Protein 5LYP (pdb70)

Structure (mmCIF, N/CA/C/O backbone):
data_5LYP
#
_entry.id   5LYP
#
_cell.length_a   36.861
_cell.length_b   50.760
_cell.length_c   67.116
_cell.angle_alpha   90.000
_cell.angle_beta   90.000
_cell.angle_gamma   90.000
#
_symmetry.space_group_name_H-M   'P 21 21 21'
#
loop_
_entity.id
_entity.type
_entity.pdbx_description
1 polymer 'Small glutamine-rich tetratricopeptide repeat-containing protein 2'
2 non-polymer 'BORATE ION'
3 water water
#
loop_
_atom_site.group_PDB
_atom_site.id
_atom_site.type_symbol
_atom_site.label_atom_id
_atom_site.label_alt_id
_atom_site.label_comp_id
_atom_site.label_asym_id
_atom_site.label_entity_id
_atom_site.label_seq_id
_atom_site.pdbx_PDB_ins_code
_atom_site.Cartn_x
_atom_site.Cartn_y
_atom_site.Cartn_z
_atom_site.occupancy
_atom_site.B_iso_or_equiv
_atom_site.auth_seq_id
_atom_site.auth_comp_id
_atom_site.auth_asym_id
_atom_site.auth_atom_id
_atom_site.pdbx_PDB_model_num
ATOM 1 N N . MET A 1 3 ? -35.684 21.078 -19.075 1.00 31.76 92 MET A N 1
ATOM 2 C CA . MET A 1 3 ? -35.497 20.188 -17.931 1.00 28.08 92 MET A CA 1
ATOM 3 C C . MET A 1 3 ? -36.175 20.759 -16.690 1.00 23.31 92 MET A C 1
ATOM 4 O O . MET A 1 3 ? -35.513 21.123 -15.715 1.00 22.20 92 MET A O 1
ATOM 6 N N . GLU A 1 4 ? -37.508 20.824 -16.735 1.00 20.50 93 GLU A N 1
ATOM 7 C CA . GLU A 1 4 ? -38.263 21.404 -15.630 1.00 22.78 93 GLU A CA 1
ATOM 8 C C . GLU A 1 4 ? -38.222 20.514 -14.395 1.00 22.42 93 GLU A C 1
ATOM 9 O O . GLU A 1 4 ? -38.045 21.007 -13.273 1.00 22.26 93 GLU A O 1
ATOM 11 N N . ASP A 1 5 ? -38.394 19.202 -14.578 1.00 21.94 94 ASP A N 1
ATOM 12 C CA . ASP A 1 5 ? -38.460 18.301 -13.433 1.00 19.90 94 ASP A CA 1
ATOM 13 C C . ASP A 1 5 ? -37.163 18.318 -12.632 1.00 19.87 94 ASP A C 1
ATOM 14 O O . ASP A 1 5 ? -37.189 18.266 -11.396 1.00 26.94 94 ASP A O 1
ATOM 16 N N . ASP A 1 6 ? -36.016 18.389 -13.304 1.00 15.33 95 ASP A N 1
ATOM 17 C CA . ASP A 1 6 ? -34.744 18.369 -12.591 1.00 15.08 95 ASP A CA 1
ATOM 18 C C . ASP A 1 6 ? -34.077 19.738 -12.551 1.00 10.61 95 ASP A C 1
ATOM 19 O O . ASP A 1 6 ? -32.859 19.834 -12.388 1.00 11.02 95 ASP A O 1
ATOM 24 N N . ALA A 1 7 ? -34.870 20.808 -12.658 1.00 13.64 96 ALA A N 1
ATOM 25 C CA . ALA A 1 7 ? -34.312 22.155 -12.588 1.00 11.70 96 ALA A CA 1
ATOM 26 C C . ALA A 1 7 ? -33.561 22.377 -11.282 1.00 9.51 96 ALA A C 1
ATOM 27 O O . ALA A 1 7 ? -32.444 22.911 -11.275 1.00 8.37 96 ALA A O 1
ATOM 29 N N . GLU A 1 8 ? -34.163 21.989 -10.155 1.00 10.33 97 GLU A N 1
ATOM 30 C CA . GLU A 1 8 ? -33.472 22.166 -8.883 1.00 10.19 97 GLU A CA 1
ATOM 31 C C . GLU A 1 8 ? -32.256 21.247 -8.785 1.00 9.16 97 GLU A C 1
ATOM 32 O O . GLU A 1 8 ? -31.176 21.682 -8.357 1.00 9.11 97 GLU A O 1
ATOM 38 N N . THR A 1 9 ? -32.409 19.983 -9.193 1.00 8.27 98 THR A N 1
ATOM 39 C CA . THR A 1 9 ? -31.323 19.014 -9.102 1.00 7.76 98 THR A CA 1
ATOM 40 C C . THR A 1 9 ? -30.111 19.475 -9.902 1.00 9.94 98 THR A C 1
ATOM 41 O O . THR A 1 9 ? -28.981 19.502 -9.391 1.00 8.34 98 THR A O 1
ATOM 45 N N . LYS A 1 10 ? -30.330 19.860 -11.162 1.00 10.25 99 LYS A N 1
ATOM 46 C CA . LYS A 1 10 ? -29.207 20.229 -12.018 1.00 9.41 99 LYS A CA 1
ATOM 47 C C . LYS A 1 10 ? -28.538 21.502 -11.528 1.00 11.05 99 LYS A C 1
ATOM 48 O O . LYS A 1 10 ? -27.307 21.599 -11.534 1.00 9.64 99 LYS A O 1
ATOM 50 N N . ALA A 1 11 ? -29.327 22.491 -11.109 1.00 8.24 100 ALA A N 1
ATOM 51 C CA . ALA A 1 11 ? -28.734 23.717 -10.587 1.00 10.58 100 ALA A CA 1
ATOM 52 C C . ALA A 1 11 ? -27.866 23.420 -9.375 1.00 9.94 100 ALA A C 1
ATOM 53 O O . ALA A 1 11 ? -26.761 23.959 -9.246 1.00 8.92 100 ALA A O 1
ATOM 55 N N . LYS A 1 12 ? -28.335 22.533 -8.493 1.00 7.08 101 LYS A N 1
ATOM 56 C CA . LYS A 1 12 ? -27.581 22.214 -7.287 1.00 5.68 101 LYS A CA 1
ATOM 57 C C . LYS A 1 12 ? -26.295 21.468 -7.626 1.00 5.64 101 LYS A C 1
ATOM 58 O O . LYS A 1 12 ? -25.226 21.783 -7.091 1.00 7.84 101 LYS A O 1
ATOM 64 N N . ALA A 1 13 ? -26.383 20.466 -8.509 1.00 6.60 102 ALA A N 1
ATOM 65 C CA . ALA A 1 13 ? -25.194 19.707 -8.888 1.00 7.37 102 ALA A CA 1
ATOM 66 C C . ALA A 1 13 ? -24.142 20.608 -9.517 1.00 5.87 102 ALA A C 1
ATOM 67 O O . ALA A 1 13 ? -22.950 20.497 -9.211 1.00 8.62 102 ALA A O 1
ATOM 69 N N . GLU A 1 14 ? -24.569 21.528 -10.382 1.00 5.61 103 GLU A N 1
ATOM 70 C CA . GLU A 1 14 ? -23.617 22.442 -10.991 1.00 9.37 103 GLU A CA 1
ATOM 71 C C . GLU A 1 14 ? -23.073 23.445 -9.983 1.00 6.18 103 GLU A C 1
ATOM 72 O O . GLU A 1 14 ? -21.907 23.839 -10.084 1.00 7.13 103 GLU A O 1
ATOM 78 N N . ASP A 1 15 ? -23.883 23.863 -9.002 1.00 6.11 104 ASP A N 1
ATOM 79 C CA . ASP A 1 15 ? -23.364 24.720 -7.944 1.00 8.57 104 ASP A CA 1
ATOM 80 C C . ASP A 1 15 ? -22.281 23.997 -7.151 1.00 6.05 104 ASP A C 1
ATOM 81 O O . ASP A 1 15 ? -21.205 24.555 -6.894 1.00 6.51 104 ASP A O 1
ATOM 86 N N . LEU A 1 16 ? -22.555 22.748 -6.754 1.00 6.68 105 LEU A N 1
ATOM 87 C CA . LEU A 1 16 ? -21.563 21.947 -6.039 1.00 5.42 105 LEU A CA 1
ATOM 88 C C . LEU A 1 16 ? -20.302 21.754 -6.874 1.00 4.90 105 LEU A C 1
ATOM 89 O O . LEU A 1 16 ? -19.183 21.860 -6.357 1.00 6.30 105 LEU A O 1
ATOM 94 N N . LYS A 1 17 ? -20.462 21.453 -8.164 1.00 5.49 106 LYS A N 1
ATOM 95 C CA . LYS A 1 17 ? -19.316 21.348 -9.064 1.00 5.34 106 LYS A CA 1
ATOM 96 C C . LYS A 1 17 ? -18.465 22.614 -9.031 1.00 5.61 106 LYS A C 1
ATOM 97 O O . LYS A 1 17 ? -17.236 22.550 -8.885 1.00 5.09 106 LYS A O 1
ATOM 103 N N . MET A 1 18 ? -19.108 23.777 -9.184 1.00 7.62 107 MET A N 1
ATOM 104 C CA . MET A 1 18 ? -18.382 25.048 -9.174 1.00 3.65 107 MET A CA 1
ATOM 105 C C . MET A 1 18 ? -17.699 25.284 -7.829 1.00 4.24 107 MET A C 1
ATOM 106 O O . MET A 1 18 ? -16.550 25.732 -7.779 1.00 5.58 107 MET A O 1
ATOM 111 N N . GLN A 1 19 ? -18.369 24.942 -6.729 1.00 5.16 108 GLN A N 1
ATOM 112 C CA . GLN A 1 19 ? -17.722 25.029 -5.422 1.00 6.70 108 GLN A CA 1
ATOM 113 C C . GLN A 1 19 ? -16.495 24.127 -5.355 1.00 7.13 108 GLN A C 1
ATOM 114 O O . GLN A 1 19 ? -15.449 24.521 -4.825 1.00 5.89 108 GLN A O 1
ATOM 120 N N . GLY A 1 20 ? -16.591 22.917 -5.903 1.00 6.69 109 GLY A N 1
ATOM 121 C CA . GLY A 1 20 ? -15.428 22.043 -5.912 1.00 6.27 109 GLY A CA 1
ATOM 122 C C . GLY A 1 20 ? -14.310 22.572 -6.789 1.00 5.44 109 GLY A C 1
ATOM 123 O O . GLY A 1 20 ? -13.125 22.414 -6.468 1.00 5.15 109 GLY A O 1
ATOM 124 N N . ASN A 1 21 ? -14.664 23.184 -7.918 1.00 3.92 110 ASN A N 1
ATOM 125 C CA . ASN A 1 21 ? -13.638 23.745 -8.794 1.00 6.72 110 ASN A CA 1
ATOM 126 C C . ASN A 1 21 ? -12.911 24.909 -8.123 1.00 6.75 110 ASN A C 1
ATOM 127 O O . ASN A 1 21 ? -11.696 25.060 -8.300 1.00 5.20 110 ASN A O 1
ATOM 132 N N . LYS A 1 22 ? -13.630 25.743 -7.360 1.00 6.52 111 LYS A N 1
ATOM 133 C CA . LYS A 1 22 ? -12.950 26.810 -6.623 1.00 5.66 111 LYS A CA 1
ATOM 134 C C . LYS A 1 22 ? -12.001 26.230 -5.582 1.00 6.36 111 LYS A C 1
ATOM 135 O O . LYS A 1 22 ? -10.877 26.731 -5.395 1.00 6.49 111 LYS A O 1
ATOM 141 N N . ALA A 1 23 ? -12.436 25.174 -4.888 1.00 7.53 112 ALA A N 1
ATOM 142 C CA . ALA A 1 23 ? -11.562 24.507 -3.923 1.00 5.82 112 ALA A CA 1
ATOM 143 C C . ALA A 1 23 ? -10.324 23.948 -4.612 1.00 7.48 112 ALA A C 1
ATOM 144 O O . ALA A 1 23 ? -9.197 24.117 -4.132 1.00 6.98 112 ALA A O 1
ATOM 146 N N . MET A 1 24 ? -10.521 23.278 -5.749 1.00 5.16 113 MET A N 1
ATOM 147 C CA . MET A 1 24 ? -9.402 22.743 -6.521 1.00 6.68 113 MET A CA 1
ATOM 148 C C . MET A 1 24 ? -8.408 23.842 -6.895 1.00 7.08 113 MET A C 1
ATOM 149 O O . MET A 1 24 ? -7.188 23.662 -6.779 1.00 6.98 113 MET A O 1
ATOM 154 N N . ALA A 1 25 ? -8.915 24.988 -7.361 1.00 7.09 114 ALA A N 1
ATOM 155 C CA . ALA A 1 25 ? -8.040 26.109 -7.701 1.00 6.81 114 ALA A CA 1
ATOM 156 C C . ALA A 1 25 ? -7.227 26.576 -6.504 1.00 11.02 114 ALA A C 1
ATOM 157 O O . ALA A 1 25 ? -6.113 27.089 -6.671 1.00 13.23 114 ALA A O 1
ATOM 159 N N . ASN A 1 26 ? -7.7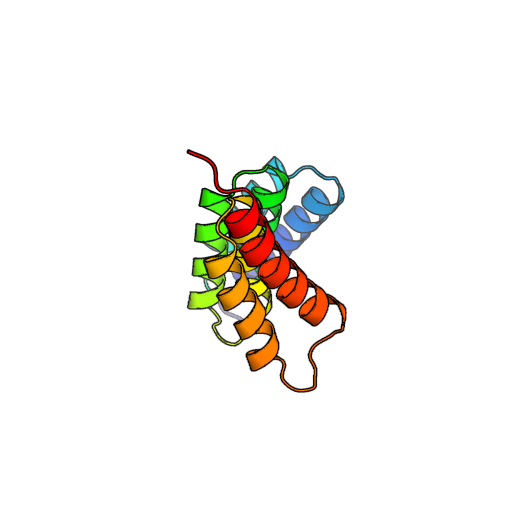81 26.447 -5.301 1.00 8.27 115 ASN A N 1
ATOM 160 C CA . ASN A 1 26 ? -7.110 26.839 -4.071 1.00 8.63 115 ASN A CA 1
ATOM 161 C C . ASN A 1 26 ? -6.301 25.700 -3.457 1.00 11.30 115 ASN A C 1
ATOM 162 O O . ASN A 1 26 ? -5.781 25.853 -2.346 1.00 9.70 115 ASN A O 1
ATOM 167 N N . LYS A 1 27 ? -6.176 24.572 -4.155 1.00 8.46 116 LYS A N 1
ATOM 168 C CA . LYS A 1 27 ? -5.415 23.417 -3.681 1.00 9.24 116 LYS A CA 1
ATOM 169 C C . LYS A 1 27 ? -6.024 22.814 -2.423 1.00 10.27 116 LYS A C 1
ATOM 170 O O . LYS A 1 27 ? -5.345 22.115 -1.664 1.00 11.88 116 LYS A O 1
ATOM 176 N N . ASP A 1 28 ? -7.311 23.074 -2.205 1.00 7.93 117 ASP A N 1
ATOM 177 C CA . ASP A 1 28 ? -8.068 22.459 -1.119 1.00 7.35 117 ASP A CA 1
ATOM 178 C C . ASP A 1 28 ? -8.728 21.202 -1.680 1.00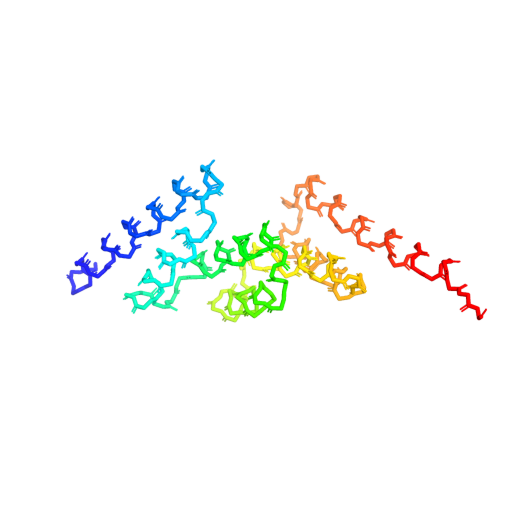 9.11 117 ASP A C 1
ATOM 179 O O . ASP A 1 28 ? -9.940 21.124 -1.904 1.00 10.02 117 ASP A O 1
ATOM 184 N N . TYR A 1 29 ? -7.872 20.215 -1.939 1.00 9.99 118 TYR A N 1
ATOM 185 C CA . TYR A 1 29 ? -8.297 19.023 -2.658 1.00 8.24 118 TYR A CA 1
ATOM 186 C C . TYR A 1 29 ? -9.275 18.188 -1.844 1.00 8.62 118 TYR A C 1
ATOM 187 O O . TYR A 1 29 ? -10.178 17.572 -2.415 1.00 9.11 118 TYR A O 1
ATOM 196 N N . GLU A 1 30 ? -9.128 18.171 -0.519 1.00 10.21 119 GLU A N 1
ATOM 197 C CA . GLU A 1 30 ? -10.091 17.481 0.328 1.00 12.55 119 GLU A CA 1
ATOM 198 C C . GLU A 1 30 ? -11.493 18.048 0.134 1.00 10.50 119 GLU A C 1
ATOM 199 O O . GLU A 1 30 ? -12.459 17.301 -0.070 1.00 11.27 119 GLU A O 1
ATOM 205 N N . LEU A 1 31 ? -11.623 19.374 0.180 1.00 11.82 120 LEU A N 1
ATOM 206 C CA . LEU A 1 31 ? -12.930 19.996 -0.016 1.00 10.37 120 LEU A CA 1
ATOM 207 C C . LEU A 1 31 ? -13.448 19.756 -1.427 1.00 6.92 120 LEU A C 1
ATOM 208 O O . LEU A 1 31 ? -14.628 19.436 -1.614 1.00 7.49 120 LEU A O 1
ATOM 213 N N . ALA A 1 32 ? -12.579 19.881 -2.432 1.00 8.07 121 ALA A N 1
ATOM 214 C CA . ALA A 1 32 ? -13.002 19.604 -3.804 1.00 7.65 121 ALA A CA 1
ATOM 215 C C . ALA A 1 32 ? -13.603 18.210 -3.921 1.00 7.54 121 ALA A C 1
ATOM 216 O O . ALA A 1 32 ? -14.671 18.028 -4.519 1.00 6.46 121 ALA A O 1
ATOM 218 N N . ILE A 1 33 ? -12.933 17.214 -3.333 1.00 7.52 122 ILE A N 1
ATOM 219 C CA . ILE A 1 33 ? -13.418 15.839 -3.396 1.00 4.64 122 ILE A CA 1
ATOM 220 C C . ILE A 1 33 ? -14.807 15.732 -2.783 1.00 6.31 122 ILE A C 1
ATOM 221 O O . ILE A 1 33 ? -15.706 15.088 -3.342 1.00 6.76 122 ILE A O 1
ATOM 226 N N . ASN A 1 34 ? -15.018 16.383 -1.641 1.00 7.89 123 ASN A N 1
ATOM 227 C CA . ASN A 1 34 ? -16.321 16.280 -0.996 1.00 7.86 123 ASN A CA 1
ATOM 228 C C . ASN A 1 34 ? -17.401 16.959 -1.829 1.00 6.91 123 ASN A C 1
ATOM 229 O O . ASN A 1 34 ? -18.510 16.428 -1.971 1.00 6.19 123 ASN A O 1
ATOM 234 N N . LYS A 1 35 ? -17.087 18.115 -2.425 1.00 6.77 124 LYS A N 1
ATOM 235 C CA . LYS A 1 35 ? -18.071 18.805 -3.259 1.00 8.09 124 LYS A CA 1
ATOM 236 C C . LYS A 1 35 ? -18.405 18.002 -4.516 1.00 5.85 124 LYS A C 1
ATOM 237 O O . LYS A 1 35 ? -19.575 17.868 -4.887 1.00 5.91 124 LYS A O 1
ATOM 243 N N . TYR A 1 36 ? -17.385 17.475 -5.201 1.00 5.74 125 TYR A N 1
ATOM 244 C CA . TYR A 1 36 ? -17.643 16.643 -6.374 1.00 5.53 125 TYR A CA 1
ATOM 245 C C . TYR A 1 36 ? -18.443 15.399 -6.004 1.00 4.99 125 TYR A C 1
ATOM 246 O O . TYR A 1 36 ? -19.282 14.928 -6.787 1.00 5.26 125 TYR A O 1
ATOM 255 N N . THR A 1 37 ? -18.173 14.826 -4.827 1.00 5.53 126 THR A N 1
ATOM 256 C CA . THR A 1 37 ? -18.914 13.644 -4.403 1.00 6.52 126 THR A CA 1
ATOM 257 C C . THR A 1 37 ? -20.387 13.977 -4.207 1.00 6.69 126 THR A C 1
ATOM 258 O O . THR A 1 37 ? -21.270 13.234 -4.658 1.00 5.53 126 THR A O 1
ATOM 262 N N . GLU A 1 38 ? -20.675 15.112 -3.572 1.00 6.71 127 GLU A N 1
ATOM 263 C CA . GLU A 1 38 ? -22.068 15.511 -3.415 1.00 5.95 127 GLU A CA 1
ATOM 264 C C . GLU A 1 38 ? -22.711 15.802 -4.769 1.00 6.56 127 GLU A C 1
ATOM 265 O O . GLU A 1 38 ? -23.877 15.446 -5.002 1.00 7.01 127 GLU A O 1
ATOM 271 N N . ALA A 1 39 ? -21.972 16.459 -5.671 1.00 5.74 128 ALA A N 1
ATOM 272 C CA . ALA A 1 39 ? -22.485 16.720 -7.014 1.00 5.19 128 ALA A CA 1
ATOM 273 C C . ALA A 1 39 ? -22.870 15.425 -7.721 1.00 7.62 128 ALA A C 1
ATOM 274 O O . ALA A 1 39 ? -23.916 15.354 -8.377 1.00 6.88 128 ALA A O 1
ATOM 276 N N . ILE A 1 40 ? -22.041 14.388 -7.592 1.00 7.66 129 ILE A N 1
ATOM 277 C CA . ILE A 1 40 ? -22.328 13.109 -8.230 1.00 6.73 129 ILE A CA 1
ATOM 278 C C . ILE A 1 40 ? -23.584 12.489 -7.639 1.00 8.56 129 ILE A C 1
ATOM 279 O O . ILE A 1 40 ? -24.415 11.933 -8.366 1.00 11.89 129 ILE A O 1
ATOM 284 N N . LYS A 1 41 ? -23.740 12.565 -6.316 1.00 5.65 130 LYS A N 1
ATOM 285 C CA . LYS A 1 41 ? -24.958 12.051 -5.694 1.00 7.46 130 LYS A CA 1
ATOM 286 C C . LYS A 1 41 ? -26.191 12.750 -6.244 1.00 9.04 130 LYS A C 1
ATOM 287 O O . LYS A 1 41 ? -27.226 12.112 -6.489 1.00 9.56 130 LYS A O 1
ATOM 293 N N . VAL A 1 42 ? -26.108 14.067 -6.430 1.00 7.83 131 VAL A N 1
ATOM 294 C CA . VAL A 1 42 ? -27.265 14.812 -6.922 1.00 7.23 131 VAL A CA 1
ATOM 295 C C . VAL A 1 42 ? -27.532 14.487 -8.385 1.00 7.50 131 VAL A C 1
ATOM 296 O O . VAL A 1 42 ? -28.688 14.341 -8.804 1.00 9.32 131 VAL A O 1
ATOM 300 N N . LEU A 1 43 ? -26.471 14.322 -9.174 1.00 6.53 132 LEU A N 1
ATOM 301 C CA . LEU A 1 43 ? -26.585 14.121 -10.617 1.00 6.79 132 LEU A CA 1
ATOM 302 C C . LEU A 1 43 ? -25.452 13.208 -11.026 1.00 9.60 132 LEU A C 1
ATOM 303 O O . LEU A 1 43 ? -24.327 13.659 -11.281 1.00 8.39 132 LEU A O 1
ATOM 308 N N . PRO A 1 44 ? -25.702 11.903 -11.080 1.00 7.16 133 PRO A N 1
ATOM 309 C CA . PRO A 1 44 ? -24.625 10.922 -11.277 1.00 9.80 133 PRO A CA 1
ATOM 310 C C . PRO A 1 44 ? -24.341 10.559 -12.726 1.00 7.59 133 PRO A C 1
ATOM 311 O O . PRO A 1 44 ? -23.602 9.597 -12.964 1.00 10.95 133 PRO A O 1
ATOM 315 N N . THR A 1 45 ? -24.895 11.296 -13.684 1.00 7.83 134 THR A N 1
ATOM 316 C CA . THR A 1 45 ? -24.776 10.966 -15.097 1.00 6.49 134 THR A CA 1
ATOM 317 C C . THR A 1 45 ? -23.839 11.904 -15.840 1.00 7.83 134 THR A C 1
ATOM 318 O O . THR A 1 45 ? -23.807 11.872 -17.078 1.00 10.69 134 THR A O 1
ATOM 322 N N . ASN A 1 46 ? -23.074 12.725 -15.119 1.00 6.97 135 ASN A N 1
ATOM 323 C CA . ASN A 1 46 ? -22.185 13.729 -15.705 1.00 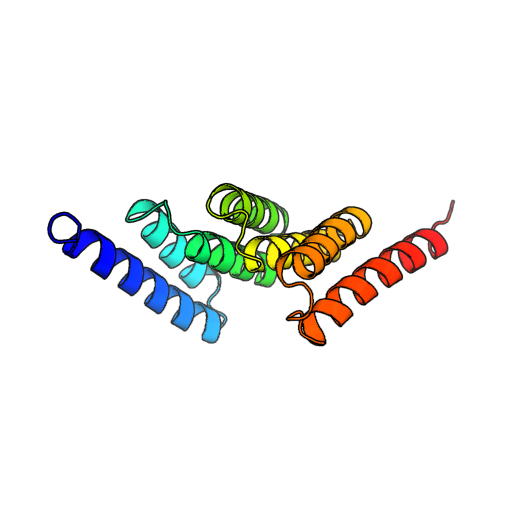8.15 135 ASN A CA 1
ATOM 324 C C . ASN A 1 46 ? -20.735 13.302 -15.491 1.00 6.46 135 ASN A C 1
ATOM 325 O O . ASN A 1 46 ? -20.209 13.391 -14.375 1.00 7.54 135 ASN A O 1
ATOM 330 N N . ALA A 1 47 ? -20.079 12.880 -16.571 1.00 5.61 136 ALA A N 1
ATOM 331 C CA . ALA A 1 47 ? -18.719 12.359 -16.454 1.00 5.80 136 ALA A CA 1
ATOM 332 C C . ALA A 1 47 ? -17.739 13.411 -15.962 1.00 5.41 136 ALA A C 1
ATOM 333 O O . ALA A 1 47 ? -16.708 13.061 -15.371 1.00 5.44 136 ALA A O 1
ATOM 335 N N . ILE A 1 48 ? -18.024 14.694 -16.205 1.00 5.04 137 ILE A N 1
ATOM 336 C CA . ILE A 1 48 ? -17.097 15.742 -15.793 1.00 5.97 137 ILE A CA 1
ATOM 337 C C . ILE A 1 48 ? -16.847 15.677 -14.290 1.00 5.34 137 ILE A C 1
ATOM 338 O O . ILE A 1 48 ? -15.715 15.864 -13.832 1.00 5.61 137 ILE A O 1
ATOM 343 N N . TYR A 1 49 ? -17.885 15.397 -13.498 1.00 5.92 138 TYR A N 1
ATOM 344 C CA . TYR A 1 49 ? -17.695 15.403 -12.048 1.00 4.24 138 TYR A CA 1
ATOM 345 C C . TYR A 1 49 ? -16.698 14.329 -11.633 1.00 5.68 138 TYR A C 1
ATOM 346 O O . TYR A 1 49 ? -15.881 14.543 -10.728 1.00 5.03 138 TYR A O 1
ATOM 355 N N . TYR A 1 50 ? -16.761 13.163 -12.278 1.00 5.11 139 TYR A N 1
ATOM 356 C CA . TYR A 1 50 ? -15.837 12.090 -11.950 1.00 5.37 139 TYR A CA 1
ATOM 357 C C . TYR A 1 50 ? -14.430 12.413 -12.423 1.00 4.93 139 TYR A C 1
ATOM 358 O O . TYR A 1 50 ? -13.454 12.099 -11.730 1.00 5.42 139 TYR A O 1
ATOM 367 N N . ALA A 1 51 ? -14.305 13.000 -13.614 1.00 5.46 140 ALA A N 1
ATOM 368 C CA . ALA A 1 51 ? -12.986 13.393 -14.094 1.00 3.68 140 ALA A CA 1
ATOM 369 C C . ALA A 1 51 ? -12.369 14.445 -13.180 1.00 5.81 140 ALA A C 1
ATOM 370 O O . ALA A 1 51 ? -11.171 14.394 -12.882 1.00 6.08 140 ALA A O 1
ATOM 372 N N . ASN A 1 52 ? -13.182 15.399 -12.706 1.00 5.00 141 ASN A N 1
ATOM 373 C CA . ASN A 1 52 ? -12.677 16.391 -11.763 1.00 4.96 141 ASN A CA 1
ATOM 374 C C . ASN A 1 52 ? -12.246 15.732 -10.459 1.00 6.38 141 ASN A C 1
ATOM 375 O O . ASN A 1 52 ? -11.200 16.075 -9.893 1.00 4.85 141 ASN A O 1
ATOM 380 N N . ARG A 1 53 ? -13.052 14.799 -9.950 1.00 4.98 142 ARG A N 1
ATOM 381 C CA . ARG A 1 53 ? -12.678 14.145 -8.699 1.00 5.60 142 ARG A CA 1
ATOM 382 C C . ARG A 1 53 ? -11.419 13.296 -8.876 1.00 6.66 142 ARG A C 1
ATOM 383 O O . ARG A 1 53 ? -10.570 13.250 -7.978 1.00 5.13 142 ARG A O 1
ATOM 391 N N . ALA A 1 54 ? -11.267 12.637 -10.031 1.00 3.69 143 ALA A N 1
ATOM 392 C CA . ALA A 1 54 ? -10.016 11.929 -10.314 1.00 3.87 143 ALA A CA 1
ATOM 393 C C . ALA A 1 54 ? -8.817 12.869 -10.226 1.00 5.45 143 ALA A C 1
ATOM 394 O O . ALA A 1 54 ? -7.794 12.521 -9.626 1.00 5.81 143 ALA A O 1
ATOM 396 N N . ALA A 1 55 ? -8.932 14.074 -10.794 1.00 4.87 144 ALA A N 1
ATOM 397 C CA . ALA A 1 55 ? -7.831 15.035 -10.738 1.00 3.64 144 ALA A CA 1
ATOM 398 C C . ALA A 1 55 ? -7.487 15.411 -9.302 1.00 4.72 144 ALA A C 1
ATOM 399 O O . ALA A 1 55 ? -6.305 15.510 -8.944 1.00 5.96 144 ALA A O 1
ATOM 401 N N . ALA A 1 56 ? -8.502 15.649 -8.467 1.00 5.43 145 ALA A N 1
ATOM 402 C CA . ALA A 1 56 ? -8.251 15.993 -7.070 1.00 4.80 145 ALA A CA 1
ATOM 403 C C . ALA A 1 56 ? -7.578 14.847 -6.320 1.00 5.17 145 ALA A C 1
ATOM 404 O O . ALA A 1 56 ? -6.640 15.065 -5.544 1.00 6.97 145 ALA A O 1
ATOM 406 N N . HIS A 1 57 ? -8.050 13.618 -6.524 1.00 6.08 146 HIS A N 1
ATOM 407 C CA . HIS A 1 57 ? -7.368 12.477 -5.924 1.00 4.65 146 HIS A CA 1
ATOM 408 C C . HIS A 1 57 ? -5.917 12.402 -6.379 1.00 6.57 146 HIS A C 1
ATOM 409 O O . HIS A 1 57 ? -5.018 12.169 -5.564 1.00 6.86 146 HIS A O 1
ATOM 416 N N . SER A 1 58 ? -5.662 12.626 -7.669 1.00 4.65 147 SER A N 1
ATOM 417 C CA . SER A 1 58 ? -4.285 12.526 -8.148 1.00 5.74 147 SER A CA 1
ATOM 418 C C . SER A 1 58 ? -3.409 13.612 -7.541 1.00 5.66 147 SER A C 1
ATOM 419 O O . SER A 1 58 ? -2.222 13.374 -7.264 1.00 7.59 147 SER A O 1
ATOM 422 N N . SER A 1 59 ? -3.966 14.811 -7.331 1.00 6.49 148 SER A N 1
ATOM 423 C CA . SER A 1 59 ? -3.184 15.876 -6.715 1.00 7.48 148 SER A CA 1
ATOM 424 C C . SER A 1 59 ? -2.787 15.525 -5.291 1.00 7.75 148 SER A C 1
ATOM 425 O O . SER A 1 59 ? -1.778 16.041 -4.789 1.00 8.77 148 SER A O 1
ATOM 428 N N . LEU A 1 60 ? -3.564 14.666 -4.626 1.00 7.38 149 LEU A N 1
ATOM 429 C CA . LEU A 1 60 ? -3.234 14.137 -3.305 1.00 6.72 149 LEU A CA 1
ATOM 430 C C . LEU A 1 60 ? -2.455 12.830 -3.365 1.00 8.10 149 LEU A C 1
ATOM 431 O O . LEU A 1 60 ? -2.273 12.188 -2.323 1.00 10.63 149 LEU A O 1
ATOM 436 N N . LYS A 1 61 ? -2.002 12.422 -4.553 1.00 9.45 150 LYS A N 1
ATOM 437 C CA . LYS A 1 61 ? -1.309 11.145 -4.754 1.00 6.35 150 LYS A CA 1
ATOM 438 C C . LYS A 1 61 ? -2.143 9.969 -4.251 1.00 8.23 150 LYS A C 1
ATOM 439 O O . LYS A 1 61 ? -1.610 8.957 -3.785 1.00 10.31 150 LYS A O 1
ATOM 445 N N . GLU A 1 62 ? -3.464 10.102 -4.359 1.00 5.96 151 GLU A N 1
ATOM 446 C CA . GLU A 1 62 ? -4.405 9.014 -4.093 1.00 7.98 151 GLU A CA 1
ATOM 447 C C . GLU A 1 62 ? -4.791 8.371 -5.421 1.00 7.07 151 GLU A C 1
ATOM 448 O O . GLU A 1 62 ? -5.908 8.516 -5.927 1.00 7.71 151 GLU A O 1
ATOM 454 N N . TYR A 1 63 ? -3.828 7.648 -5.996 1.00 8.97 152 TYR A N 1
ATOM 455 C CA . TYR A 1 63 ? -3.968 7.267 -7.397 1.00 7.64 152 TYR A CA 1
ATOM 456 C C . TYR A 1 63 ? -4.932 6.103 -7.609 1.00 7.70 152 TYR A C 1
ATOM 457 O O . TYR A 1 63 ? -5.518 6.005 -8.690 1.00 7.31 152 TYR A O 1
ATOM 466 N N . ASP A 1 64 ? -5.083 5.195 -6.633 1.00 8.52 153 ASP A N 1
ATOM 467 C CA . ASP A 1 64 ? -6.072 4.129 -6.784 1.00 9.72 153 ASP A CA 1
ATOM 468 C C . ASP A 1 64 ? -7.468 4.714 -6.896 1.00 7.55 153 ASP A C 1
ATOM 469 O O . ASP A 1 64 ? -8.275 4.272 -7.722 1.00 7.65 153 ASP A O 1
ATOM 474 N N . GLN A 1 65 ? -7.763 5.728 -6.083 1.00 7.56 154 GLN A N 1
ATOM 475 C CA . GLN A 1 65 ? -9.067 6.376 -6.165 1.00 5.67 154 GLN A CA 1
ATOM 476 C C . GLN A 1 65 ? -9.205 7.180 -7.445 1.00 6.32 154 GLN A C 1
ATOM 477 O O . GLN A 1 65 ? -10.294 7.244 -8.029 1.00 6.79 154 GLN A O 1
ATOM 483 N N . ALA A 1 66 ? -8.115 7.800 -7.898 1.00 6.01 155 ALA A N 1
ATOM 484 C CA . ALA A 1 66 ? -8.153 8.530 -9.158 1.00 5.31 155 ALA A CA 1
ATOM 485 C C . ALA A 1 66 ? -8.447 7.597 -10.317 1.00 4.65 155 ALA A C 1
ATOM 486 O O . ALA A 1 66 ? -9.221 7.939 -11.218 1.00 6.35 155 ALA A O 1
ATOM 488 N N . VAL A 1 67 ? -7.838 6.406 -10.313 1.00 6.53 156 VAL A N 1
ATOM 489 C CA . VAL A 1 67 ? -8.101 5.439 -11.374 1.00 4.07 156 VAL A CA 1
ATOM 490 C C . VAL A 1 67 ? -9.571 5.042 -11.384 1.00 6.81 156 VAL A C 1
ATOM 491 O O . VAL A 1 67 ? -10.200 4.966 -12.447 1.00 5.75 156 VAL A O 1
ATOM 495 N N . LYS A 1 68 ? -10.140 4.784 -10.203 1.00 5.37 157 LYS A N 1
ATOM 496 C CA . LYS A 1 68 ? -11.548 4.405 -10.130 1.00 6.54 157 LYS A CA 1
ATOM 497 C C . LYS A 1 68 ? -12.443 5.506 -10.684 1.00 5.04 157 LYS A C 1
ATOM 498 O O . LYS A 1 68 ? -13.364 5.236 -11.462 1.00 6.15 157 LYS A O 1
ATOM 504 N N . ASP A 1 69 ? -12.180 6.757 -10.308 1.00 5.19 158 ASP A N 1
ATOM 505 C CA . ASP A 1 69 ? -13.016 7.850 -10.793 1.00 4.34 158 ASP A CA 1
ATOM 506 C C . ASP A 1 69 ? -12.854 8.058 -12.296 1.00 5.02 158 ASP A C 1
ATOM 507 O O . ASP A 1 69 ? -13.828 8.367 -12.992 1.00 4.87 158 ASP A O 1
ATOM 512 N N . ALA A 1 70 ? -11.623 7.945 -12.806 1.00 6.15 159 ALA A N 1
ATOM 513 C CA . ALA A 1 70 ? -11.410 8.070 -14.245 1.00 4.67 159 ALA A CA 1
ATOM 514 C C . ALA A 1 70 ? -12.143 6.969 -14.996 1.00 4.86 159 ALA A C 1
ATOM 515 O O . ALA A 1 70 ? -12.724 7.209 -16.062 1.00 3.97 159 ALA A O 1
ATOM 517 N N . GLU A 1 71 ? -12.080 5.740 -14.476 1.00 5.81 160 GLU A N 1
ATOM 518 C CA . GLU A 1 71 ? -12.817 4.635 -15.085 1.00 5.28 160 GLU A CA 1
ATOM 519 C C . GLU A 1 71 ? -14.320 4.887 -15.057 1.00 5.71 160 GLU A C 1
ATOM 520 O O . GLU A 1 71 ? -15.021 4.573 -16.021 1.00 6.60 160 GLU A O 1
ATOM 526 N N . SER A 1 72 ? -14.831 5.486 -13.981 1.00 5.42 161 SER A N 1
ATOM 527 C CA . SER A 1 72 ? -16.240 5.866 -13.972 1.00 4.22 161 SER A CA 1
ATOM 528 C C . SER A 1 72 ? -16.537 6.904 -15.052 1.00 5.25 161 SER A C 1
ATOM 529 O O . SER A 1 72 ? -17.538 6.793 -15.773 1.00 5.81 161 SER A O 1
ATOM 532 N N . ALA A 1 73 ? -15.683 7.932 -15.171 1.00 5.74 162 ALA A N 1
ATOM 533 C CA . ALA A 1 73 ? -15.884 8.949 -16.201 1.00 4.54 162 ALA A CA 1
ATOM 534 C C . ALA A 1 73 ? -15.910 8.326 -17.590 1.00 4.99 162 ALA A C 1
ATOM 535 O O . ALA A 1 73 ? -16.705 8.726 -18.451 1.00 5.88 162 ALA A O 1
ATOM 537 N N . ILE A 1 74 ? -15.027 7.356 -17.830 1.00 3.47 163 ILE A N 1
ATOM 538 C CA . ILE A 1 74 ? -14.975 6.702 -19.132 1.00 4.65 163 ILE A CA 1
ATOM 539 C C . ILE A 1 74 ? -16.259 5.926 -19.381 1.00 6.84 163 ILE A C 1
ATOM 540 O O . ILE A 1 74 ? -16.830 5.982 -20.476 1.00 7.03 163 ILE A O 1
ATOM 545 N N . SER A 1 75 ? -16.749 5.214 -18.360 1.00 5.38 164 SER A N 1
ATOM 546 C CA . SER A 1 75 ? -17.980 4.445 -18.516 1.00 5.94 164 SER A CA 1
ATOM 547 C C . SER A 1 75 ? -19.177 5.351 -18.767 1.00 5.52 164 SER A C 1
ATOM 548 O O . SER A 1 75 ? -20.067 5.014 -19.556 1.00 6.39 164 SER A O 1
ATOM 551 N N . ILE A 1 76 ? -19.206 6.514 -18.116 1.00 6.16 165 ILE A N 1
ATOM 552 C CA . ILE A 1 76 ? -20.366 7.390 -18.203 1.00 6.15 165 ILE A CA 1
ATOM 553 C C . ILE A 1 76 ? -20.376 8.168 -19.513 1.00 7.05 165 ILE A C 1
ATOM 554 O O . ILE A 1 76 ? -21.450 8.436 -20.066 1.00 9.31 165 ILE A O 1
ATOM 559 N N . ASP A 1 77 ? -19.207 8.527 -20.046 1.00 4.48 166 ASP A N 1
ATOM 560 C CA . ASP A 1 77 ? -19.125 9.141 -21.369 1.00 7.92 166 ASP A CA 1
ATOM 561 C C . ASP A 1 77 ? -17.863 8.685 -22.081 1.00 7.97 166 ASP A C 1
ATOM 562 O O . ASP A 1 77 ? -16.806 9.325 -21.985 1.00 7.49 166 ASP A O 1
ATOM 567 N N . PRO A 1 78 ? -17.947 7.577 -22.826 1.00 6.33 167 PRO A N 1
ATOM 568 C CA . PRO A 1 78 ? -16.766 7.015 -23.502 1.00 6.16 167 PRO A CA 1
ATOM 569 C C . PRO A 1 78 ? -16.225 7.871 -24.625 1.00 7.93 167 PRO A C 1
ATOM 570 O O . PRO A 1 78 ? -15.131 7.576 -25.129 1.00 12.73 167 PRO A O 1
ATOM 574 N N . SER A 1 79 ? -16.968 8.879 -25.057 1.00 11.55 168 SER A N 1
ATOM 575 C CA . SER A 1 79 ? -16.521 9.774 -26.112 1.00 14.35 168 SER A CA 1
ATOM 576 C C . SER A 1 79 ? -15.812 10.998 -25.553 1.00 11.86 168 SER A C 1
ATOM 577 O O . SER A 1 79 ? -15.320 11.821 -26.331 1.00 12.99 168 SER A O 1
ATOM 580 N N . TYR A 1 80 ? -15.746 11.122 -24.225 1.00 8.38 169 TYR A N 1
ATOM 581 C CA . TYR A 1 80 ? -15.178 12.287 -23.548 1.00 9.69 169 TYR A CA 1
ATOM 582 C C . TYR A 1 80 ? -13.713 12.006 -23.240 1.00 9.49 169 TYR A C 1
ATOM 583 O O . TYR A 1 80 ? -13.398 11.132 -22.427 1.00 8.11 169 TYR A O 1
ATOM 592 N N . PHE A 1 81 ? -12.814 12.752 -23.884 1.00 7.57 170 PHE A N 1
ATOM 593 C CA . PHE A 1 81 ? -11.394 12.417 -23.812 1.00 5.48 170 PHE A CA 1
ATOM 594 C C . PHE A 1 81 ? -10.842 12.561 -22.400 1.00 8.67 170 PHE A C 1
ATOM 595 O O . PHE A 1 81 ? -9.892 11.857 -22.030 1.00 10.46 170 PHE A O 1
ATOM 603 N N . ARG A 1 82 ? -11.409 13.468 -21.600 1.00 7.12 171 ARG A N 1
ATOM 604 C CA . ARG A 1 82 ? -10.757 13.830 -20.350 1.00 9.12 171 ARG A CA 1
ATOM 605 C C . ARG A 1 82 ? -10.736 12.673 -19.357 1.00 7.53 171 ARG A C 1
ATOM 606 O O . ARG A 1 82 ? -9.802 12.576 -18.552 1.00 6.12 171 ARG A O 1
ATOM 614 N N . GLY A 1 83 ? -11.742 11.789 -19.384 1.00 6.54 172 GLY A N 1
ATOM 615 C CA . GLY A 1 83 ? -11.688 10.611 -18.533 1.00 7.78 172 GLY A CA 1
ATOM 616 C C . GLY A 1 83 ? -10.448 9.775 -18.798 1.00 5.32 172 GLY A C 1
ATOM 617 O O . GLY A 1 83 ? -9.795 9.285 -17.865 1.00 5.54 172 GLY A O 1
ATOM 618 N N . TYR A 1 84 ? -10.085 9.634 -20.075 1.00 6.43 173 TYR A N 1
ATOM 619 C CA . TYR A 1 84 ? -8.885 8.887 -20.441 1.00 5.28 173 TYR A CA 1
ATOM 620 C C . TYR A 1 84 ? -7.616 9.640 -20.050 1.00 8.09 173 TYR A C 1
ATOM 621 O O . TYR A 1 84 ? -6.629 9.021 -19.639 1.00 5.85 173 TYR A O 1
ATOM 630 N N . SER A 1 85 ? -7.610 10.971 -20.181 1.00 6.61 174 SER A N 1
ATOM 631 C CA . SER A 1 85 ? -6.444 11.736 -19.741 1.00 7.83 174 SER A CA 1
ATOM 632 C C . SER A 1 85 ? -6.207 11.567 -18.247 1.00 7.77 174 SER A C 1
ATOM 633 O O . SER A 1 85 ? -5.059 11.460 -17.799 1.00 7.22 174 SER A O 1
ATOM 636 N N . ARG A 1 86 ? -7.280 11.577 -17.453 1.00 6.41 175 ARG A N 1
ATOM 637 C CA . ARG A 1 86 ? -7.131 11.395 -16.010 1.00 5.56 175 ARG A CA 1
ATOM 638 C C . ARG A 1 86 ? -6.669 9.982 -15.678 1.00 5.04 175 ARG A C 1
ATOM 639 O O . ARG A 1 86 ? -5.822 9.793 -14.797 1.00 6.19 175 ARG A O 1
ATOM 647 N N . LEU A 1 87 ? -7.215 8.981 -16.374 1.00 6.24 176 LEU A N 1
ATOM 648 C CA . LEU A 1 87 ? -6.750 7.613 -16.197 1.00 4.22 176 LEU A CA 1
ATOM 649 C C . LEU A 1 87 ? -5.269 7.503 -16.511 1.00 6.04 176 LEU A C 1
ATOM 650 O O . LEU A 1 87 ? -4.504 6.890 -15.755 1.00 6.52 176 LEU A O 1
ATOM 655 N N . GLY A 1 88 ? -4.850 8.094 -17.628 1.00 5.02 177 GLY A N 1
ATOM 656 C CA . GLY A 1 88 ? -3.454 7.992 -18.022 1.00 4.85 177 GLY A CA 1
ATOM 657 C C . GLY A 1 88 ? -2.522 8.656 -17.026 1.00 6.47 177 GLY A C 1
ATOM 658 O O . GLY A 1 88 ? -1.450 8.137 -16.720 1.00 6.49 177 GLY A O 1
ATOM 659 N N . PHE A 1 89 ? -2.926 9.802 -16.485 1.00 6.46 178 PHE A N 1
ATOM 660 C CA . PHE A 1 89 ? -2.064 10.475 -15.525 1.00 5.79 178 PHE A CA 1
ATOM 661 C C . PHE A 1 89 ? -1.899 9.640 -14.262 1.00 5.67 178 PHE A C 1
ATOM 662 O O . PHE A 1 89 ? -0.784 9.480 -13.749 1.00 7.09 178 PHE A O 1
ATOM 670 N N . ALA A 1 90 ? -3.000 9.090 -13.748 1.00 6.01 179 ALA A N 1
ATOM 671 C CA . ALA A 1 90 ? -2.909 8.285 -12.534 1.00 6.35 179 ALA A CA 1
ATOM 672 C C . ALA A 1 90 ? -2.071 7.030 -12.770 1.00 8.69 179 ALA A C 1
ATOM 673 O O . ALA A 1 90 ? -1.199 6.691 -11.961 1.00 8.78 179 ALA A O 1
ATOM 675 N N . LYS A 1 91 ? -2.315 6.327 -13.878 1.00 6.19 180 LYS A N 1
ATOM 676 C CA . LYS A 1 91 ? -1.519 5.136 -14.164 1.00 7.90 180 LYS A CA 1
ATOM 677 C C . LYS A 1 91 ? -0.041 5.490 -14.301 1.00 7.20 180 LYS A C 1
ATOM 678 O O . LYS A 1 91 ? 0.827 4.780 -13.774 1.00 10.00 180 LYS A O 1
ATOM 684 N N . TYR A 1 92 ? 0.262 6.598 -14.981 1.00 6.46 181 TYR A N 1
ATOM 685 C CA . TYR A 1 92 ? 1.650 7.024 -15.145 1.00 7.10 181 TYR A CA 1
ATOM 686 C C . TYR A 1 92 ? 2.303 7.272 -13.791 1.00 6.43 181 TYR A C 1
ATOM 687 O O . TYR A 1 92 ? 3.412 6.794 -13.521 1.00 9.17 181 TYR A O 1
ATOM 6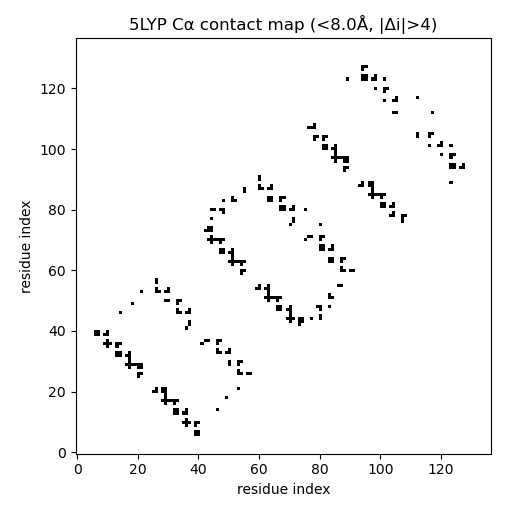96 N N . ALA A 1 93 ? 1.619 8.014 -12.923 1.00 9.32 182 ALA A N 1
ATOM 697 C CA . ALA A 1 93 ? 2.168 8.317 -11.605 1.00 9.67 182 ALA A CA 1
ATOM 698 C C . ALA A 1 93 ? 2.348 7.065 -10.753 1.00 10.90 182 ALA A C 1
ATOM 699 O O . ALA A 1 93 ? 3.228 7.034 -9.884 1.00 13.81 182 ALA A O 1
ATOM 701 N N . GLN A 1 94 ? 1.521 6.036 -10.961 1.00 10.80 183 GLN A N 1
ATOM 702 C CA . GLN A 1 94 ? 1.617 4.771 -10.240 1.00 12.06 183 GLN A CA 1
ATOM 703 C C . GLN A 1 94 ? 2.754 3.889 -10.725 1.00 14.29 183 GLN A C 1
ATOM 704 O O . GLN A 1 94 ? 2.957 2.808 -10.159 1.00 17.55 183 GLN A O 1
ATOM 710 N N . GLY A 1 95 ? 3.466 4.291 -11.769 1.00 9.95 184 GLY A N 1
ATOM 711 C CA . GLY A 1 95 ? 4.439 3.402 -12.368 1.00 10.67 184 GLY A CA 1
ATOM 712 C C . GLY A 1 95 ? 3.820 2.302 -13.193 1.00 13.16 184 GLY A C 1
ATOM 713 O O . GLY A 1 95 ? 4.352 1.193 -13.236 1.00 12.20 184 GLY A O 1
ATOM 714 N N . LYS A 1 96 ? 2.690 2.582 -13.839 1.00 9.40 185 LYS A N 1
ATOM 715 C CA . LYS A 1 96 ? 2.049 1.674 -14.786 1.00 7.66 185 LYS A CA 1
ATOM 716 C C . LYS A 1 96 ? 2.024 2.331 -16.164 1.00 9.34 185 LYS A C 1
ATOM 717 O O . LYS A 1 96 ? 0.955 2.631 -16.704 1.00 8.69 185 LYS A O 1
ATOM 723 N N . PRO A 1 97 ? 3.197 2.578 -16.757 1.00 9.87 186 PRO A N 1
ATOM 724 C CA . PRO A 1 97 ? 3.243 3.401 -17.979 1.00 6.74 186 PRO A CA 1
ATOM 725 C C . PRO A 1 97 ? 2.635 2.740 -19.202 1.00 9.28 186 PRO A C 1
ATOM 726 O O . PRO A 1 97 ? 2.193 3.446 -20.111 1.00 8.22 186 PRO A O 1
ATOM 730 N N . GLU A 1 98 ? 2.597 1.412 -19.269 1.00 8.63 187 GLU A N 1
ATOM 731 C CA . GLU A 1 98 ? 1.922 0.776 -20.396 1.00 6.67 187 GLU A CA 1
ATOM 732 C C . GLU A 1 98 ? 0.420 1.026 -20.345 1.00 8.44 187 GLU A C 1
ATOM 733 O O . GLU A 1 98 ? -0.212 1.278 -21.380 1.00 7.17 187 GLU A O 1
ATOM 739 N N . GLU A 1 99 ? -0.175 0.939 -19.154 1.00 5.29 188 GLU A N 1
ATOM 740 C CA . GLU A 1 99 ? -1.585 1.286 -19.039 1.00 6.52 188 GLU A CA 1
ATOM 741 C C . GLU A 1 99 ? -1.809 2.765 -19.335 1.00 6.84 188 GLU A C 1
ATOM 742 O O . GLU A 1 99 ? -2.815 3.131 -19.955 1.00 8.22 188 GLU A O 1
ATOM 748 N N . ALA A 1 100 ? -0.901 3.633 -18.874 1.00 6.32 189 ALA A N 1
ATOM 749 C CA . ALA A 1 100 ? -1.011 5.060 -19.170 1.00 5.97 189 ALA A CA 1
ATOM 750 C C . ALA A 1 100 ? -0.937 5.311 -20.669 1.00 8.88 189 ALA A C 1
ATOM 751 O O . ALA A 1 100 ? -1.712 6.107 -21.214 1.00 7.40 189 ALA A O 1
ATOM 753 N N . LEU A 1 101 ? -0.024 4.615 -21.356 1.00 7.65 190 LEU A N 1
ATOM 754 C CA . LEU A 1 101 ? 0.117 4.776 -22.800 1.00 6.87 190 LEU A CA 1
ATOM 755 C C . LEU A 1 101 ? -1.183 4.453 -23.527 1.00 8.44 190 LEU A C 1
ATOM 756 O O . LEU A 1 101 ? -1.605 5.191 -24.423 1.00 7.28 190 LEU A O 1
ATOM 761 N N . GLU A 1 102 ? -1.824 3.339 -23.172 1.00 6.74 191 GLU A N 1
ATOM 762 C CA . GLU A 1 102 ? -3.092 3.005 -23.825 1.00 6.24 191 GLU A CA 1
ATOM 763 C C . GLU A 1 102 ? -4.137 4.094 -23.606 1.00 6.84 191 GLU A C 1
ATOM 764 O O . GLU A 1 102 ? -4.876 4.449 -24.530 1.00 6.76 191 GLU A O 1
ATOM 770 N N . ALA A 1 103 ? -4.225 4.623 -22.382 1.00 6.75 192 ALA A N 1
ATOM 771 C CA . ALA A 1 103 ? -5.206 5.668 -22.097 1.00 5.39 192 ALA A CA 1
ATOM 772 C C . ALA A 1 103 ? -4.916 6.935 -22.894 1.00 4.97 192 ALA A C 1
ATOM 773 O O . ALA A 1 103 ? -5.834 7.542 -23.466 1.00 6.29 192 ALA A O 1
ATOM 775 N N . TYR A 1 104 ? -3.653 7.358 -22.928 1.00 5.50 193 TYR A N 1
ATOM 776 C CA . TYR A 1 104 ? -3.316 8.569 -23.670 1.00 5.72 193 TYR A CA 1
ATOM 777 C C . TYR A 1 104 ? -3.451 8.365 -25.174 1.00 6.60 193 TYR A C 1
ATOM 778 O O . TYR A 1 104 ? -3.740 9.317 -25.908 1.00 6.83 193 TYR A O 1
ATOM 787 N N . LYS A 1 105 ? -3.230 7.141 -25.656 1.00 6.02 194 LYS A N 1
ATOM 788 C CA . LYS A 1 105 ? -3.473 6.867 -27.067 1.00 9.71 194 LYS A CA 1
ATOM 789 C C . LYS A 1 105 ? -4.952 7.015 -27.394 1.00 10.15 194 LYS A C 1
ATOM 790 O O . LYS A 1 105 ? -5.312 7.553 -28.445 1.00 10.23 194 LYS A O 1
ATOM 796 N N . LYS A 1 106 ? -5.827 6.549 -26.495 1.00 8.07 195 LYS A N 1
ATOM 797 C CA . LYS A 1 106 ? -7.260 6.693 -26.728 1.00 7.83 195 LYS A CA 1
ATOM 798 C C . LYS A 1 106 ? -7.665 8.161 -26.822 1.00 9.49 195 LYS A C 1
ATOM 799 O O . LYS A 1 106 ? -8.514 8.522 -27.644 1.00 8.49 195 LYS A O 1
ATOM 805 N N . VAL A 1 107 ? -7.061 9.026 -25.997 1.00 7.78 196 VAL A N 1
ATOM 806 C CA . VAL A 1 107 ? -7.257 10.469 -26.160 1.00 7.34 196 VAL A CA 1
ATOM 807 C C . VAL A 1 107 ? -6.991 10.880 -27.603 1.00 10.60 196 VAL A C 1
ATOM 808 O O . VAL A 1 107 ? -7.793 11.581 -28.232 1.00 11.02 196 VAL A O 1
ATOM 812 N N . LEU A 1 108 ? -5.856 10.447 -28.148 1.00 10.14 197 LEU A N 1
ATOM 813 C CA . LEU A 1 108 ? -5.497 10.843 -29.506 1.00 9.96 197 LEU A CA 1
ATOM 814 C C . LEU A 1 108 ? -6.461 10.263 -30.531 1.00 15.08 197 LEU A C 1
ATOM 815 O O . LEU A 1 108 ? -6.795 10.932 -31.517 1.00 13.91 197 LEU A O 1
ATOM 820 N N . ASP A 1 109 ? -6.916 9.021 -30.324 1.00 11.63 198 ASP A N 1
ATOM 821 C CA . ASP A 1 109 ? -7.868 8.418 -31.256 1.00 14.23 198 ASP A CA 1
ATOM 822 C C . ASP A 1 109 ? -9.200 9.153 -31.229 1.00 14.70 198 ASP A C 1
ATOM 823 O O . ASP A 1 109 ? -9.796 9.402 -32.282 1.00 15.54 198 ASP A O 1
ATOM 828 N N . ILE A 1 110 ? -9.675 9.505 -30.034 1.00 10.97 199 ILE A N 1
ATOM 829 C CA . ILE A 1 110 ? -10.942 10.220 -29.899 1.00 14.19 199 ILE A CA 1
ATOM 830 C C . ILE A 1 110 ? -10.860 11.582 -30.571 1.00 15.23 199 ILE A C 1
ATOM 831 O O . ILE A 1 110 ? -11.738 11.964 -31.357 1.00 17.74 199 ILE A O 1
ATOM 836 N N . GLU A 1 111 ? -9.804 12.337 -30.272 1.00 14.27 200 GLU A N 1
ATOM 837 C CA . GLU A 1 111 ? -9.707 13.702 -30.769 1.00 12.68 200 GLU A CA 1
ATOM 838 C C . GLU A 1 111 ? -9.250 13.761 -32.220 1.00 17.87 200 GLU A C 1
ATOM 839 O O . GLU A 1 111 ? -9.452 14.789 -32.876 1.00 19.61 200 GLU A O 1
ATOM 845 N N . GLY A 1 112 ? -8.664 12.682 -32.730 1.00 15.51 201 GLY A N 1
ATOM 846 C CA . GLY A 1 112 ? -8.264 12.639 -34.126 1.00 18.80 201 GLY A CA 1
ATOM 847 C C . GLY A 1 112 ? -7.349 13.791 -34.474 1.00 19.43 201 GLY A C 1
ATOM 848 O O . GLY A 1 112 ? -6.457 14.164 -33.706 1.00 19.34 201 GLY A O 1
ATOM 849 N N . ASP A 1 113 ? -7.576 14.376 -35.655 1.00 20.33 202 ASP A N 1
ATOM 850 C CA . ASP A 1 113 ? -6.771 15.505 -36.109 1.00 18.79 202 ASP A CA 1
ATOM 851 C C . ASP A 1 113 ? -6.898 16.722 -35.202 1.00 21.02 202 ASP A C 1
ATOM 852 O O . ASP A 1 113 ? -6.114 17.667 -35.345 1.00 22.90 202 ASP A O 1
ATOM 857 N N . ASN A 1 114 ? -7.852 16.725 -34.277 1.00 18.46 203 ASN A N 1
ATOM 858 C CA . ASN A 1 114 ? -8.041 17.832 -33.354 1.00 14.92 203 ASN A CA 1
ATOM 859 C C . ASN A 1 114 ? -7.213 17.692 -32.085 1.00 16.98 203 ASN A C 1
AT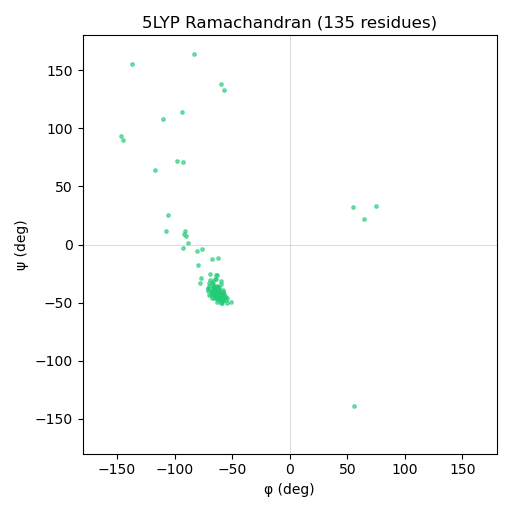OM 860 O O . ASN A 1 114 ? -7.307 18.550 -31.204 1.00 23.43 203 ASN A O 1
ATOM 862 N N . ALA A 1 115 ? -6.416 16.635 -31.967 1.00 17.92 204 ALA A N 1
ATOM 863 C CA . ALA A 1 115 ? -5.584 16.464 -30.787 1.00 19.15 204 ALA A CA 1
ATOM 864 C C . ALA A 1 115 ? -4.620 17.637 -30.637 1.00 18.84 204 ALA A C 1
ATOM 865 O O . ALA A 1 115 ? -4.040 18.115 -31.616 1.00 19.31 204 ALA A O 1
ATOM 867 N N . THR A 1 116 ? -4.460 18.103 -29.401 1.00 13.61 205 THR A N 1
ATOM 868 C CA . THR A 1 116 ? -3.549 19.194 -29.083 1.00 15.67 205 THR A CA 1
ATOM 869 C C . THR A 1 116 ? -2.121 18.684 -28.908 1.00 19.93 205 THR A C 1
ATOM 870 O O . THR A 1 116 ? -1.876 17.493 -28.712 1.00 15.93 205 THR A O 1
ATOM 874 N N . GLU A 1 117 ? -1.167 19.619 -28.950 1.00 18.11 206 GLU A N 1
ATOM 875 C CA . GLU A 1 117 ? 0.224 19.238 -28.727 1.00 14.71 206 GLU A CA 1
ATOM 876 C C . GLU A 1 117 ? 0.437 18.685 -27.324 1.00 16.06 206 GLU A C 1
ATOM 877 O O . GLU A 1 117 ? 1.249 17.771 -27.137 1.00 16.71 206 GLU A O 1
ATOM 883 N N . ALA A 1 118 ? -0.275 19.220 -26.327 1.00 15.08 207 ALA A N 1
ATOM 884 C CA . ALA A 1 118 ? -0.159 18.683 -24.973 1.00 14.11 207 ALA A CA 1
ATOM 885 C C . ALA A 1 118 ? -0.632 17.233 -24.909 1.00 11.38 207 ALA A C 1
ATOM 886 O O . ALA A 1 118 ? -0.014 16.402 -24.233 1.00 12.77 207 ALA A O 1
ATOM 888 N N . MET A 1 119 ? -1.729 16.908 -25.601 1.00 10.53 208 MET A N 1
ATOM 889 C CA . MET A 1 119 ? -2.191 15.519 -25.638 1.00 10.85 208 MET A CA 1
ATOM 890 C C . MET A 1 119 ? -1.146 14.609 -26.265 1.00 11.46 208 MET A C 1
ATOM 891 O O . MET A 1 119 ? -0.964 13.465 -25.827 1.00 8.52 208 MET A O 1
ATOM 896 N N . LYS A 1 120 ? -0.469 15.090 -27.313 1.00 10.96 209 LYS A N 1
ATOM 897 C CA . LYS A 1 120 ? 0.590 14.298 -27.924 1.00 9.52 209 LYS A CA 1
ATOM 898 C C . LYS A 1 120 ? 1.756 14.128 -26.961 1.00 10.90 209 LYS A C 1
ATOM 899 O O . LYS A 1 120 ? 2.326 13.034 -26.849 1.00 10.22 209 LYS A O 1
ATOM 905 N N . ARG A 1 121 ? 2.106 15.194 -26.241 1.00 9.79 210 ARG A N 1
ATOM 906 C CA . ARG A 1 121 ? 3.210 15.115 -25.292 1.00 8.45 210 ARG A CA 1
ATOM 907 C C . ARG A 1 121 ? 2.907 14.120 -24.176 1.00 9.94 210 ARG A C 1
ATOM 908 O O . ARG A 1 121 ? 3.807 13.409 -23.718 1.00 9.35 210 ARG A O 1
ATOM 916 N N . ASP A 1 122 ? 1.646 14.055 -23.732 1.00 8.18 211 ASP A N 1
ATOM 917 C CA . ASP A 1 122 ? 1.252 13.062 -22.729 1.00 9.24 211 ASP A CA 1
ATOM 918 C C . ASP A 1 122 ? 1.515 11.652 -23.230 1.00 10.91 211 ASP A C 1
ATOM 919 O O . ASP A 1 122 ? 2.098 10.819 -22.522 1.00 8.12 211 ASP A O 1
ATOM 924 N N . TYR A 1 123 ? 1.049 11.355 -24.441 1.00 7.84 212 TYR A N 1
ATOM 925 C CA . TYR A 1 123 ? 1.293 10.045 -25.026 1.00 10.00 212 TYR A CA 1
ATOM 926 C C . TYR A 1 123 ? 2.789 9.768 -25.126 1.00 8.48 212 TYR A C 1
ATOM 927 O O . TYR A 1 123 ? 3.259 8.703 -24.712 1.00 7.86 212 TYR A O 1
ATOM 936 N N . GLU A 1 124 ? 3.559 10.729 -25.646 1.00 7.24 213 GLU A N 1
ATOM 937 C CA . GLU A 1 124 ? 4.995 10.505 -25.79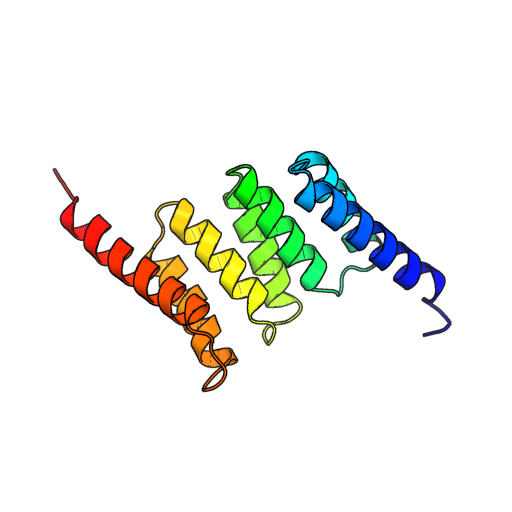5 1.00 8.22 213 GLU A CA 1
ATOM 938 C C . GLU A 1 124 ? 5.670 10.315 -24.443 1.00 9.93 213 GLU A C 1
ATOM 939 O O . GLU A 1 124 ? 6.616 9.529 -24.318 1.00 9.15 213 GLU A O 1
ATOM 945 N N . SER A 1 125 ? 5.215 11.040 -23.421 1.00 10.75 214 SER A N 1
ATOM 946 C CA . SER A 1 125 ? 5.802 10.879 -22.094 1.00 6.79 214 SER A CA 1
ATOM 947 C C . SER A 1 125 ? 5.575 9.476 -21.563 1.00 9.45 214 SER A C 1
ATOM 948 O O . SER A 1 125 ? 6.490 8.841 -21.020 1.00 7.83 214 SER A O 1
ATOM 951 N N . ALA A 1 126 ? 4.356 8.971 -21.707 1.00 6.27 215 ALA A N 1
ATOM 952 C CA . ALA A 1 126 ? 4.078 7.604 -21.284 1.00 4.41 215 ALA A CA 1
ATOM 953 C C . ALA A 1 126 ? 4.978 6.618 -22.015 1.00 5.88 215 ALA A C 1
ATOM 954 O O . ALA A 1 126 ? 5.520 5.682 -21.411 1.00 7.87 215 ALA A O 1
ATOM 956 N N . LYS A 1 127 ? 5.126 6.798 -23.3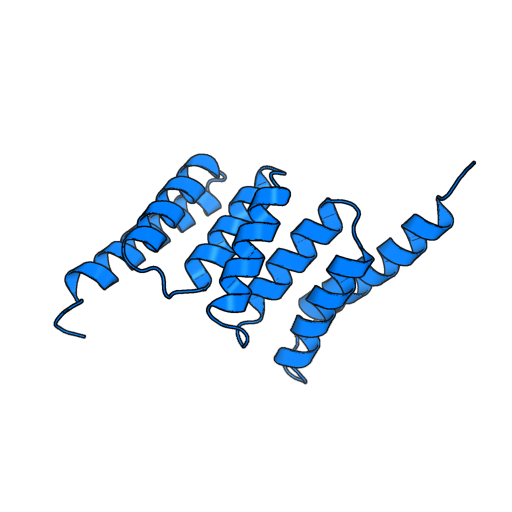31 1.00 6.95 216 LYS A N 1
ATOM 957 C CA . LYS A 1 127 ? 5.944 5.888 -24.119 1.00 7.33 216 LYS A CA 1
ATOM 958 C C . LYS A 1 127 ? 7.392 5.935 -23.655 1.00 8.41 216 LYS A C 1
ATOM 959 O O . LYS A 1 127 ? 8.052 4.892 -23.527 1.00 7.70 216 LYS A O 1
ATOM 965 N N . LYS A 1 128 ? 7.893 7.135 -23.372 1.00 8.00 217 LYS A N 1
ATOM 966 C CA . LYS A 1 128 ? 9.238 7.255 -22.829 1.00 5.29 217 LYS A CA 1
ATOM 967 C C . LYS A 1 128 ? 9.350 6.546 -21.490 1.00 7.14 217 LYS A C 1
ATOM 968 O O . LYS A 1 128 ? 10.349 5.862 -21.221 1.00 7.56 217 LYS A O 1
ATOM 974 N N . LYS A 1 129 ? 8.333 6.681 -20.636 1.00 8.42 218 LYS A N 1
ATOM 975 C CA . LYS A 1 129 ? 8.428 6.044 -19.330 1.00 6.14 218 LYS A CA 1
ATOM 976 C C . LYS A 1 129 ? 8.421 4.525 -19.444 1.00 5.28 218 LYS A C 1
ATOM 977 O O . LYS A 1 129 ? 9.084 3.851 -18.646 1.00 7.57 218 LYS A O 1
ATOM 983 N N . VAL A 1 130 ? 7.693 3.959 -20.414 1.00 6.17 219 VAL A N 1
ATOM 984 C CA . VAL A 1 130 ? 7.808 2.518 -20.644 1.00 6.18 219 VAL A CA 1
ATOM 985 C C . VAL A 1 130 ? 9.263 2.151 -20.892 1.00 7.45 219 VAL A C 1
ATOM 986 O O . VAL A 1 130 ? 9.800 1.202 -20.302 1.00 6.91 219 VAL A O 1
ATOM 990 N N . GLU A 1 131 ? 9.922 2.909 -21.769 1.00 6.42 220 GLU A N 1
ATOM 991 C CA . GLU A 1 131 ? 11.317 2.635 -22.107 1.00 5.89 220 GLU A CA 1
ATOM 992 C C . GLU A 1 131 ? 12.224 2.808 -20.893 1.00 7.39 220 GLU A C 1
ATOM 993 O O . GLU A 1 131 ? 13.107 1.974 -20.634 1.00 6.57 220 GLU A O 1
ATOM 999 N N . GLN A 1 132 ? 12.022 3.885 -20.135 1.00 6.80 221 GLN A N 1
ATOM 1000 C CA . GLN A 1 132 ? 12.855 4.139 -18.968 1.00 5.73 221 GLN A CA 1
ATOM 1001 C C . GLN A 1 132 ? 12.715 3.013 -17.959 1.00 7.62 221 GLN A C 1
ATOM 1002 O O . GLN A 1 132 ? 13.710 2.513 -17.418 1.00 7.69 221 GLN A O 1
ATOM 1008 N N . SER A 1 133 ? 11.472 2.613 -17.683 1.00 8.16 222 SER A N 1
ATOM 1009 C CA . SER A 1 133 ? 11.224 1.553 -16.715 1.00 7.72 222 SER A CA 1
ATOM 1010 C C . SER A 1 133 ? 11.913 0.262 -17.122 1.00 7.54 222 SER A C 1
ATOM 1011 O O . SER A 1 133 ? 12.534 -0.409 -16.288 1.00 9.22 222 SER A O 1
ATOM 1014 N N . LEU A 1 134 ? 11.820 -0.107 -18.399 1.00 7.52 223 LEU A N 1
ATOM 1015 C CA . LEU A 1 134 ? 12.549 -1.277 -18.872 1.00 6.53 223 LEU A CA 1
ATOM 1016 C C . LEU A 1 134 ? 14.048 -1.106 -18.646 1.00 5.65 223 LEU A C 1
ATOM 1017 O O . LEU A 1 134 ? 14.708 -1.998 -18.105 1.00 8.12 223 LEU A O 1
ATOM 1022 N N . ASN A 1 135 ? 14.599 0.045 -19.042 1.00 3.81 224 ASN A N 1
ATOM 1023 C CA . ASN A 1 135 ? 16.047 0.247 -18.930 1.00 3.77 224 ASN A CA 1
ATOM 1024 C C . ASN A 1 135 ? 16.538 0.138 -17.492 1.00 7.82 224 ASN A C 1
ATOM 1025 O O . ASN A 1 135 ? 17.666 -0.319 -17.255 1.00 8.07 224 ASN A O 1
ATOM 1030 N N . LEU A 1 136 ? 15.722 0.565 -16.523 1.00 8.25 225 LEU A N 1
ATOM 1031 C CA . LEU A 1 136 ? 16.125 0.607 -15.118 1.00 7.98 225 LEU A CA 1
ATOM 1032 C C . LEU A 1 136 ? 16.035 -0.742 -14.413 1.00 9.52 225 LEU A C 1
ATOM 1033 O O . LEU A 1 136 ? 16.439 -0.840 -13.245 1.00 10.89 225 LEU A O 1
ATOM 1038 N N . GLU A 1 137 ? 15.515 -1.770 -15.079 1.00 7.74 226 GLU A N 1
ATOM 1039 C CA . GLU A 1 137 ? 15.406 -3.089 -14.468 1.00 8.87 226 GLU A CA 1
ATOM 1040 C C . GLU A 1 137 ? 16.770 -3.579 -14.004 1.00 8.37 226 GLU A C 1
ATOM 1041 O O . GLU A 1 137 ? 17.751 -3.519 -14.754 1.00 8.16 226 GLU A O 1
ATOM 1047 N N . LYS A 1 138 ? 16.820 -4.092 -12.770 1.00 9.87 227 LYS A N 1
ATOM 1048 C CA . LYS A 1 138 ? 18.034 -4.647 -12.193 1.00 12.28 227 LYS A CA 1
ATOM 1049 C C . LYS A 1 138 ? 17.687 -5.939 -11.468 1.00 12.03 227 LYS A C 1
ATOM 1050 O O . LYS A 1 138 ? 16.546 -6.149 -11.047 1.00 16.18 227 LYS A O 1
ATOM 1056 N N . THR A 1 139 ? 18.680 -6.810 -11.334 1.00 17.22 228 THR A N 1
ATOM 1057 C CA . THR A 1 139 ? 18.523 -8.007 -10.513 1.00 19.06 228 THR A CA 1
ATOM 1058 C C . THR A 1 139 ? 19.159 -7.774 -9.147 1.00 24.42 228 THR A C 1
ATOM 1059 O O . THR A 1 139 ? 20.212 -7.133 -9.052 1.00 24.61 228 THR A O 1
#

CATH classification: 1.25.40.10

Nearest PDB structures (foldseek):
  5lyp-assembly1_A  TM=1.007E+00  e=1.006E-17  Saccharomyces cerevisiae
  5lyn-assembly1_B  TM=9.761E-01  e=6.542E-16  Saccharomyces cerevisiae
  3sz7-assembly1_A  TM=9.494E-01  e=8.725E-09  Aspergillus fumigatus Af293
  8ye5-assembly1_A  TM=9.350E-01  e=2.232E-07  Dehalobacter sp.
  7tb1-assembly2_B  TM=9.168E-01  e=5.145E-07  Homo sapiens

Sequence (137 aa):
MEDDAETKAKAEDLKMQGNKAMANKDYELAINKYTEAIKVLPTNAIYYANRAAAHSSLKEYDQAVKDAESAISIDPSYFRGYSRLGFAKYAQGKPEEALEAYKKVLDIEGDNATEAMKRDYESAKKKVEQSLNLEKT

Solvent-accessible surface area: 8116 Å² total; per-residue (Å²): 115,96,113,63,58,150,50,36,66,91,0,57,60,1,42,108,73,0,58,162,5,41,90,115,155,56,42,127,75,0,23,88,49,0,61,69,0,16,158,36,45,71,103,36,6,74,0,32,0,24,33,1,14,0,12,10,58,71,156,63,36,110,92,0,14,136,4,0,81,28,0,29,88,62,54,79,84,51,38,100,0,26,18,76,26,0,101,0,19,60,38,51,47,84,5,93,84,0,32,114,5,12,89,84,2,36,85,48,48,39,165,73,15,68,106,51,22,91,152,54,44,84,46,0,94,101,47,24,82,84,46,123,118,118,141,160,186

B-factor: mean 11.02, std 5.91, range [3.47, 41.04]

Organism: Saccharomyces cerevisiae (strain ATCC 204508 / S288c) (NCBI:txid559292)

Radius of gyration: 16.3 Å; Cα contacts (8 Å, |Δi|>4): 187; chains: 1; bounding box: 57×35×36 Å

Secondary structure (DSSP, 8-state):
--TTHHHHHHHHHHHHHHHHHHHTT-HHHHHHHHHHHHHH-TT-HHHHHHHHHHHHHT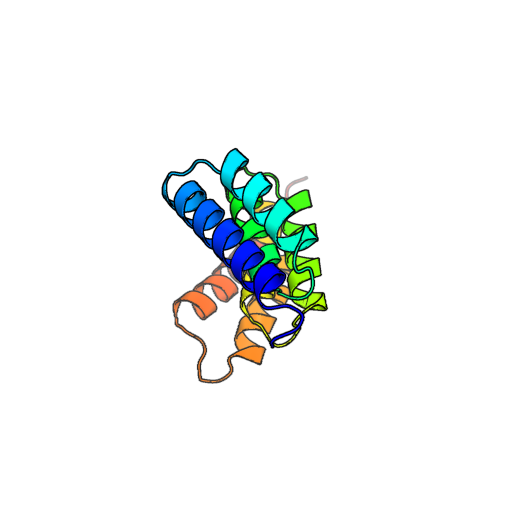T-HHHHHHHHHHHHHH-TT-HHHHHHHHHHHHHTT-HHHHHHHHHHHHHHHGGG--HHHHHHHHHHHHHHHHHHHT---

InterPro domains:
  IPR011990 Tetratricopeptide-like helical domain superfamily [G3DSA:1.25.40.10] (93-257)
  IPR011990 Tetratricopeptide-like helical domain superfamily [SSF48452] (101-205)
  IPR019734 Tetratricopeptide repeat [PF00515] (137-169)
  IPR019734 Tetratricopeptide repeat [PF00515] (171-203)
  IPR019734 Tetratricopeptide repeat [PS50005] (102-135)
  IPR019734 Tetratricopeptide repeat [PS50005] (136-169)
  IPR019734 Tetratricopeptide repeat [PS50005] (170-203)
  IPR019734 Tetratricopeptide repeat [SM00028] (102-135)
  IPR019734 Tetratricopeptide repeat [SM00028] (136-169)
  IPR019734 Tetratricopeptide repeat [SM00028] (170-203)
  IPR032374 SGTA, homodimerisation domain [PF16546] (4-70)
  IPR047150 SGT [PTHR45831] (2-336)

GO terms:
  GO:0072380 TRC complex (C, IDA)
  GO:0006620 post-translational protein targeting to endoplasmic reticulum membrane (P, IDA)
  GO:0060090 molecular adaptor activity (F, IMP)
  GO:0005737 cytoplasm (C, HDA)
  GO:0009408 response to heat (P, IMP)
  GO:0051879 Hsp90 protein binding (F, IPI)
  GO:0030544 Hsp70 protein binding (F, IPI)
  GO:0031072 heat shock protein binding (F, IPI)
  GO:0005829 cytosol (C, TAS)
  GO:0042802 identical protein binding (F, IPI)
  GO:0005515 protein binding (F, IPI)

Foldseek 3Di:
DVVCPVLQVQLVVLQVVLVVCVVVLVLVSSLVSLVVSCVSPVLALVSLLSNLVSCVSVVVLVSSLVSLVSSCVSPVLDLSSLCSNLVSCVSVLNLVSSLVSLVSSCVSCPVNDDPVSVVSNVVSVVSVVVVVVPDDD